Protein AF-A0A1A8S585-F1 (afdb_monomer)

Solvent-accessible surface area (backbone atoms only — not comparable to full-atom values): 3278 Å² total; per-residue (Å²): 126,72,71,57,58,56,52,52,54,53,51,53,54,50,53,50,54,53,51,51,51,56,62,68,63,60,65,54,56,63,52,50,56,58,66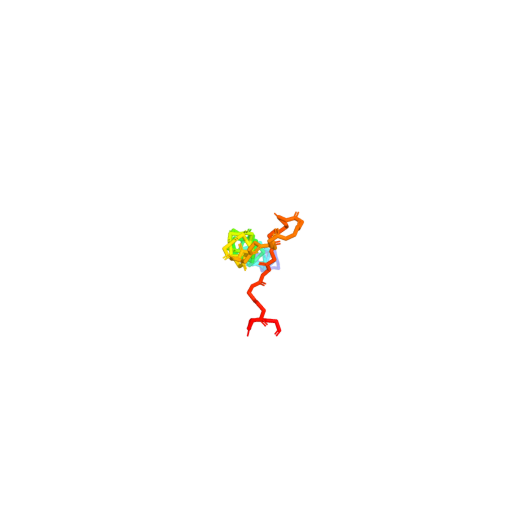,45,45,71,37,65,40,91,86,79,64,47,70,37,57,48,76,87,81,101

Radius of gyration: 21.58 Å; Cα contacts (8 Å, |Δi|>4): 22; chains: 1; bounding box: 29×21×67 Å

Mean predicted aligned error: 13.24 Å

Sequence (54 aa):
MARGQQKIQSQQKNAKKAAEKKKGQGADQKTAAKAALVHTCPVCRTQMPDPKTF

pLDDT: mean 71.86, std 9.88, range [52.19, 91.38]

Secondary structure (DSSP, 8-state):
-HHHHHHHHHHHHHHHHHHHHHHHHHHHHHHHHHHT--EE-TTT--EE--TT--

Foldseek 3Di:
DVVVVVVVVVVVVVVVVVVVCVVPPPPPPVVVVVVQQPDADPPPRDRDGDPVVD

Structure (mmCIF, N/CA/C/O backbone):
data_AF-A0A1A8S585-F1
#
_entry.id   AF-A0A1A8S585-F1
#
loop_
_atom_site.group_PDB
_atom_site.id
_atom_site.type_symbol
_atom_site.label_atom_id
_atom_site.label_alt_id
_atom_site.label_comp_id
_atom_site.label_asym_id
_atom_site.label_entity_id
_atom_site.label_seq_id
_atom_site.pdbx_PDB_ins_code
_atom_site.Cartn_x
_atom_site.Cartn_y
_atom_site.Cartn_z
_atom_site.occupancy
_atom_site.B_iso_or_equiv
_atom_site.auth_seq_id
_atom_site.auth_comp_id
_atom_site.auth_asym_id
_atom_site.auth_atom_id
_atom_site.pdbx_PDB_model_num
ATOM 1 N N . MET A 1 1 ? -16.923 6.978 42.216 1.00 57.44 1 MET A N 1
ATOM 2 C CA . MET A 1 1 ? -16.734 7.372 40.797 1.00 57.44 1 MET A CA 1
ATOM 3 C C . MET A 1 1 ? -15.346 7.013 40.212 1.00 57.44 1 MET A C 1
ATOM 5 O O . MET A 1 1 ? -14.943 7.604 39.225 1.00 57.44 1 MET A O 1
ATOM 9 N N . ALA A 1 2 ? -14.633 5.982 40.702 1.00 61.75 2 ALA A N 1
ATOM 10 C CA . ALA A 1 2 ? -13.313 5.586 40.162 1.00 61.75 2 ALA A CA 1
ATOM 11 C C . ALA A 1 2 ? -13.371 4.668 38.915 1.00 61.75 2 ALA A C 1
ATOM 13 O O . ALA A 1 2 ? -12.448 4.627 38.104 1.00 61.75 2 ALA A O 1
ATOM 14 N N . ARG A 1 3 ? -14.486 3.946 38.728 1.00 65.31 3 ARG A N 1
ATOM 15 C CA . ARG A 1 3 ? -14.661 2.970 37.634 1.00 65.31 3 ARG A CA 1
ATOM 16 C C . ARG A 1 3 ? -14.901 3.628 36.266 1.00 65.31 3 ARG A C 1
ATOM 18 O O . ARG A 1 3 ? -14.545 3.062 35.237 1.00 65.31 3 ARG A O 1
ATOM 25 N N . GLY A 1 4 ? -15.469 4.839 36.258 1.00 72.38 4 GLY A N 1
ATOM 26 C CA . GLY A 1 4 ? -15.713 5.621 35.040 1.00 72.38 4 GLY A CA 1
ATOM 27 C C . GLY A 1 4 ? -14.422 6.147 34.410 1.00 72.38 4 GLY A C 1
ATOM 28 O O . GLY A 1 4 ? -14.219 5.990 33.209 1.00 72.38 4 GLY A O 1
ATOM 29 N N . GLN A 1 5 ? -13.502 6.669 35.230 1.00 76.69 5 GLN A N 1
ATOM 30 C CA . GLN A 1 5 ? -12.208 7.188 34.772 1.00 76.69 5 GLN A CA 1
ATOM 31 C C . GLN A 1 5 ? -11.370 6.111 34.064 1.00 76.69 5 GLN A C 1
ATOM 33 O O . GLN A 1 5 ? -10.799 6.357 33.001 1.00 76.69 5 GLN A O 1
ATOM 38 N N . GLN A 1 6 ? -11.340 4.894 34.623 1.00 75.19 6 GLN A N 1
ATOM 39 C CA . GLN A 1 6 ? -10.621 3.770 34.018 1.00 75.19 6 GLN A CA 1
ATOM 40 C C . GLN A 1 6 ? -11.223 3.351 32.671 1.00 75.19 6 GLN A C 1
ATOM 42 O O . GLN A 1 6 ? -10.480 3.041 31.739 1.00 75.19 6 GLN A O 1
ATOM 47 N N . LYS A 1 7 ? -12.556 3.401 32.535 1.00 78.75 7 LYS A N 1
ATOM 48 C CA . LYS A 1 7 ? -13.249 3.108 31.271 1.00 78.75 7 LYS A CA 1
ATOM 49 C C . LYS A 1 7 ? -12.941 4.151 30.191 1.00 78.75 7 LYS A C 1
ATOM 51 O O . LYS A 1 7 ? -12.738 3.794 29.036 1.00 78.75 7 LYS A O 1
ATOM 56 N N . ILE A 1 8 ? -12.861 5.429 30.557 1.00 80.38 8 ILE A N 1
ATOM 57 C CA . ILE A 1 8 ? -12.544 6.509 29.609 1.00 80.38 8 ILE A CA 1
ATOM 58 C C . ILE A 1 8 ? -11.088 6.400 29.139 1.00 80.38 8 ILE A C 1
ATOM 60 O O . ILE A 1 8 ? -10.820 6.482 27.939 1.00 80.38 8 ILE A O 1
ATOM 64 N N . GLN A 1 9 ? -10.147 6.124 30.050 1.00 81.81 9 GLN A N 1
ATOM 65 C CA . GLN A 1 9 ? -8.752 5.893 29.667 1.00 81.81 9 GLN A CA 1
ATOM 66 C C . GLN A 1 9 ? -8.586 4.674 28.753 1.00 81.81 9 GLN A C 1
ATOM 68 O O . GLN A 1 9 ? -7.808 4.731 27.798 1.00 81.81 9 GLN A O 1
ATOM 73 N N . SER A 1 10 ? -9.297 3.572 29.014 1.00 79.31 10 SER A N 1
ATOM 74 C CA . SER A 1 10 ? -9.190 2.374 28.176 1.00 79.31 10 SER A CA 1
ATOM 75 C C . SER A 1 10 ? -9.771 2.601 26.777 1.00 79.31 10 SER A C 1
ATOM 77 O O . SER A 1 10 ? -9.137 2.218 25.792 1.00 79.31 10 SER A O 1
ATOM 79 N N . GLN A 1 11 ? -10.901 3.307 26.662 1.00 79.12 11 GLN A N 1
ATOM 80 C CA . GLN A 1 11 ? -11.490 3.681 25.371 1.00 79.12 11 GLN A CA 1
ATOM 81 C C . GLN A 1 11 ? -10.572 4.606 24.562 1.00 79.12 11 GLN A C 1
ATOM 83 O O . GLN A 1 11 ? -10.346 4.352 23.378 1.00 79.12 11 GLN A O 1
ATOM 88 N N . GLN A 1 12 ? -9.965 5.617 25.194 1.00 81.19 12 GLN A N 1
ATOM 89 C CA . GLN A 1 12 ? -9.016 6.513 24.522 1.00 81.19 12 GLN A CA 1
ATOM 90 C C . GLN A 1 12 ? -7.759 5.776 24.039 1.00 81.19 12 GLN A C 1
ATOM 92 O O . GLN A 1 12 ? -7.299 6.016 22.921 1.00 81.19 12 GLN A O 1
ATOM 97 N N . LYS A 1 13 ? -7.213 4.849 24.837 1.00 83.56 13 LYS A N 1
ATOM 98 C CA . LYS A 1 13 ? -6.057 4.031 24.429 1.00 83.56 13 LYS A CA 1
ATOM 99 C C . LYS A 1 13 ? -6.388 3.132 23.236 1.00 83.56 13 LYS A C 1
ATOM 101 O O . LYS A 1 13 ? -5.566 3.005 22.331 1.00 83.56 13 LYS A O 1
ATOM 106 N N . ASN A 1 14 ? -7.582 2.543 23.202 1.00 77.69 14 ASN A N 1
ATOM 107 C CA . ASN A 1 14 ? -7.989 1.680 22.093 1.00 77.69 14 ASN A CA 1
ATOM 108 C C . ASN A 1 14 ? -8.274 2.475 20.810 1.00 77.69 14 ASN A C 1
ATOM 110 O O . ASN A 1 14 ? -7.861 2.061 19.729 1.00 77.69 14 ASN A O 1
ATOM 114 N N . ALA A 1 15 ? -8.911 3.644 20.931 1.00 76.56 15 ALA A N 1
ATOM 115 C CA . ALA A 1 15 ? -9.151 4.542 19.803 1.00 76.56 15 ALA A CA 1
ATOM 116 C C . ALA A 1 15 ? -7.835 5.034 19.175 1.00 76.56 15 ALA A C 1
ATOM 118 O O . ALA A 1 15 ? -7.700 5.020 17.952 1.00 76.56 15 ALA A O 1
ATOM 119 N N . LYS A 1 16 ? -6.838 5.386 20.002 1.00 77.62 16 LYS A N 1
ATOM 120 C CA . LYS A 1 16 ? -5.495 5.766 19.534 1.00 77.62 16 LYS A CA 1
ATOM 121 C C . LYS A 1 16 ? -4.812 4.622 18.781 1.00 77.62 16 LYS A C 1
ATOM 123 O O . LYS A 1 16 ? -4.426 4.813 17.633 1.00 77.62 16 LYS A O 1
ATOM 128 N N . LYS A 1 17 ? -4.799 3.408 19.344 1.00 75.56 17 LYS A N 1
ATOM 129 C CA . LYS A 1 17 ? -4.235 2.219 18.675 1.00 75.56 17 LYS A CA 1
ATOM 130 C C . LYS A 1 17 ? -4.922 1.894 17.344 1.00 75.56 17 LYS A C 1
ATOM 132 O O . LYS A 1 17 ? -4.258 1.511 16.384 1.00 75.56 17 LYS A O 1
ATOM 137 N N . ALA A 1 18 ? -6.245 2.034 17.267 1.00 66.44 18 ALA A N 1
ATOM 138 C CA . ALA A 1 18 ? -6.989 1.809 16.029 1.00 66.44 18 ALA A CA 1
ATOM 139 C C . ALA A 1 18 ? -6.676 2.878 14.968 1.00 66.44 18 ALA A C 1
ATOM 141 O O . ALA A 1 18 ? -6.550 2.549 13.789 1.00 66.44 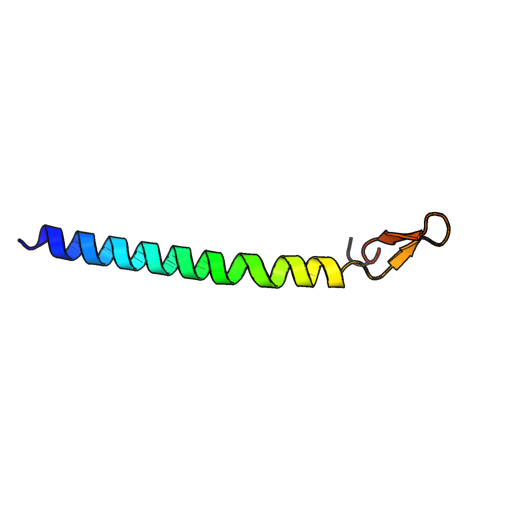18 ALA A O 1
ATOM 142 N N . ALA A 1 19 ? -6.516 4.140 15.375 1.00 64.56 19 ALA A N 1
ATOM 143 C CA . ALA A 1 19 ? -6.122 5.226 14.481 1.00 64.56 19 ALA A CA 1
ATOM 144 C C . ALA A 1 19 ? -4.680 5.063 13.967 1.00 64.56 19 ALA A C 1
ATOM 146 O O . ALA A 1 19 ? -4.433 5.277 12.782 1.00 64.56 19 ALA A O 1
ATOM 147 N N . GLU A 1 20 ? -3.750 4.622 14.818 1.00 64.12 20 GLU A N 1
ATOM 148 C CA . GLU A 1 20 ? -2.360 4.334 14.433 1.00 64.12 20 GLU A CA 1
ATOM 149 C C . GLU A 1 20 ? -2.269 3.158 13.455 1.00 64.12 20 GLU A C 1
ATOM 151 O O . GLU A 1 20 ? -1.619 3.272 12.417 1.00 64.12 20 GLU A O 1
ATOM 156 N N . LYS A 1 21 ?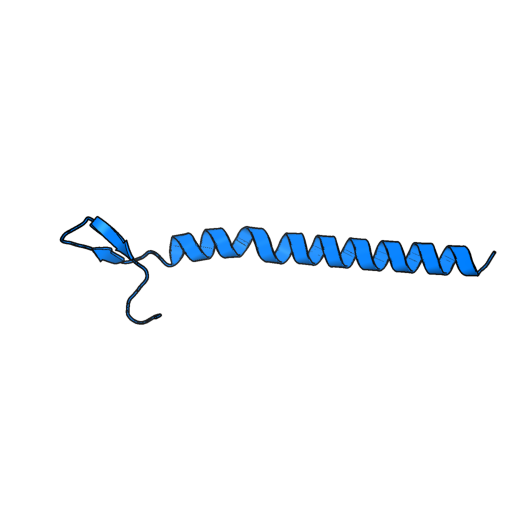 -3.004 2.064 13.702 1.00 61.50 21 LYS A N 1
ATOM 157 C CA . LYS A 1 21 ? -3.078 0.935 12.758 1.00 61.50 21 LYS A CA 1
ATOM 158 C C . LYS A 1 21 ? -3.659 1.344 11.403 1.00 61.50 21 LYS A C 1
ATOM 160 O O . LYS A 1 21 ? -3.129 0.944 10.370 1.00 61.50 21 LYS A O 1
ATOM 165 N N . LYS A 1 22 ? -4.707 2.176 11.391 1.00 60.31 22 LYS A N 1
ATOM 166 C CA . LYS A 1 22 ? -5.310 2.680 10.144 1.00 60.31 22 LYS A CA 1
ATOM 167 C C . LYS A 1 22 ? -4.377 3.616 9.373 1.00 60.31 22 LYS A C 1
ATOM 169 O O . LYS A 1 22 ? -4.365 3.562 8.148 1.00 60.31 22 LYS A O 1
ATOM 174 N N . LYS A 1 23 ? -3.581 4.439 10.067 1.00 57.84 23 LYS A N 1
ATOM 175 C CA . LYS A 1 23 ? -2.578 5.306 9.428 1.00 57.84 23 LYS A CA 1
ATOM 176 C C . LYS A 1 23 ? -1.387 4.519 8.869 1.00 57.84 23 LYS A C 1
ATOM 178 O O . LYS A 1 23 ? -0.914 4.868 7.796 1.00 57.84 23 LYS A O 1
ATOM 183 N N . GLY A 1 24 ? -0.952 3.449 9.537 1.00 56.78 24 GLY A N 1
ATOM 184 C CA . GLY A 1 24 ? 0.194 2.640 9.100 1.00 56.78 24 GLY A CA 1
ATOM 185 C C . GLY A 1 24 ? -0.097 1.619 7.991 1.00 56.78 24 GLY A C 1
ATOM 186 O O . GLY A 1 24 ? 0.798 1.286 7.226 1.00 56.78 24 GLY A O 1
ATOM 187 N N . GLN A 1 25 ? -1.329 1.112 7.869 1.00 55.78 25 GLN A N 1
ATOM 188 C CA . GLN A 1 25 ? -1.630 0.003 6.943 1.00 55.78 25 GLN A CA 1
ATOM 189 C C . GLN A 1 25 ? -2.159 0.432 5.563 1.00 55.78 25 GLN A C 1
ATOM 191 O O . GLN A 1 25 ? -2.165 -0.379 4.642 1.00 55.78 25 GLN A O 1
ATOM 196 N N . GLY A 1 26 ? -2.622 1.676 5.397 1.00 52.19 26 GLY A N 1
ATOM 197 C CA . GLY A 1 26 ? -3.376 2.078 4.198 1.00 52.19 26 GLY A CA 1
ATOM 198 C C . GLY A 1 26 ? -2.604 2.856 3.128 1.00 52.19 26 GLY A C 1
ATOM 199 O O . GLY A 1 26 ? -2.937 2.738 1.948 1.00 52.19 26 GLY A O 1
ATOM 200 N N . ALA A 1 27 ? -1.615 3.664 3.519 1.00 58.16 27 ALA A N 1
ATOM 201 C CA . ALA A 1 27 ? -0.957 4.607 2.607 1.00 58.16 27 ALA A CA 1
ATOM 202 C C . ALA A 1 27 ? 0.230 3.986 1.850 1.00 58.16 27 ALA A C 1
ATOM 204 O O . ALA A 1 27 ? 0.396 4.221 0.653 1.00 58.16 27 ALA A O 1
ATOM 205 N N . ASP A 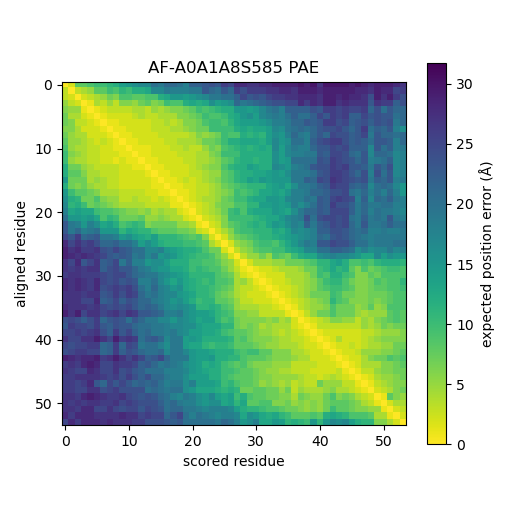1 28 ? 1.006 3.139 2.525 1.00 60.19 28 ASP A N 1
ATOM 206 C CA . ASP A 1 28 ? 2.230 2.567 1.961 1.00 60.19 28 ASP A CA 1
ATOM 207 C C . ASP A 1 28 ? 1.954 1.387 1.023 1.00 60.19 28 ASP A C 1
ATOM 209 O O . ASP A 1 28 ? 2.475 1.332 -0.085 1.00 60.19 28 ASP A O 1
ATOM 213 N N . GLN A 1 29 ? 1.038 0.489 1.399 1.00 62.28 29 GLN A N 1
ATOM 214 C CA . GLN A 1 29 ? 0.813 -0.766 0.670 1.00 62.28 29 GLN A CA 1
ATOM 215 C C . GLN A 1 29 ? 0.302 -0.564 -0.761 1.00 62.28 29 GLN A C 1
ATOM 217 O O . GLN A 1 29 ? 0.713 -1.267 -1.678 1.00 62.28 29 GLN A O 1
ATOM 222 N N . LYS A 1 30 ? -0.574 0.422 -0.987 1.00 65.69 30 LYS A N 1
ATOM 223 C CA . LYS A 1 30 ? -1.082 0.720 -2.337 1.00 65.69 30 LYS A CA 1
ATOM 224 C C . LYS A 1 30 ? -0.011 1.333 -3.234 1.00 65.69 30 LYS A C 1
ATOM 226 O O . LYS A 1 30 ? -0.026 1.110 -4.441 1.00 65.69 30 LYS A O 1
ATOM 231 N N . THR A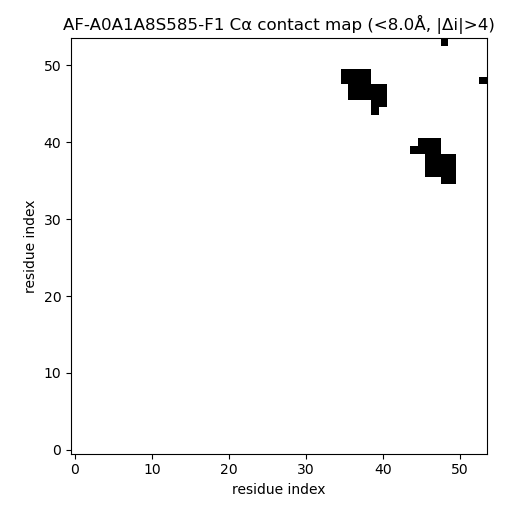 1 31 ? 0.887 2.120 -2.652 1.00 65.88 31 THR A N 1
ATOM 232 C CA . THR A 1 31 ? 1.969 2.794 -3.376 1.00 65.88 31 THR A CA 1
ATOM 233 C C . THR A 1 31 ? 3.087 1.801 -3.685 1.00 65.88 31 THR A C 1
ATOM 235 O O . THR A 1 31 ? 3.522 1.711 -4.829 1.00 65.88 31 THR A O 1
ATOM 238 N N . ALA A 1 32 ? 3.445 0.962 -2.710 1.00 67.88 32 ALA A N 1
ATOM 239 C CA . ALA A 1 32 ? 4.367 -0.156 -2.872 1.00 67.88 32 ALA A CA 1
ATOM 240 C C . ALA A 1 32 ? 3.864 -1.179 -3.905 1.00 67.88 32 ALA A C 1
ATOM 242 O O . ALA A 1 32 ? 4.628 -1.596 -4.767 1.00 67.88 32 ALA A O 1
ATOM 243 N N . ALA A 1 33 ? 2.569 -1.519 -3.898 1.00 69.06 33 ALA A N 1
ATOM 244 C CA . ALA A 1 33 ? 1.986 -2.434 -4.884 1.00 69.06 33 ALA A CA 1
ATOM 245 C C . ALA A 1 33 ? 2.059 -1.891 -6.321 1.00 69.06 33 ALA A C 1
ATOM 247 O O . ALA A 1 33 ? 2.271 -2.658 -7.253 1.00 69.06 33 ALA A O 1
ATOM 248 N N . LYS A 1 34 ? 1.915 -0.572 -6.512 1.00 70.62 34 LYS A N 1
ATOM 249 C CA . LYS A 1 34 ? 2.114 0.059 -7.827 1.00 70.62 34 LYS A CA 1
ATOM 250 C C . LYS A 1 34 ? 3.584 0.070 -8.239 1.00 70.62 34 LYS A C 1
ATOM 252 O O . LYS A 1 34 ? 3.874 -0.157 -9.404 1.00 70.62 34 LYS A O 1
ATOM 257 N N . ALA A 1 35 ? 4.494 0.306 -7.295 1.00 71.38 35 ALA A N 1
ATOM 258 C CA . ALA A 1 35 ? 5.933 0.257 -7.545 1.00 71.38 35 ALA A CA 1
ATOM 259 C C . ALA A 1 35 ? 6.438 -1.165 -7.852 1.00 71.38 35 ALA A C 1
ATOM 261 O O . ALA A 1 35 ? 7.409 -1.320 -8.583 1.00 71.38 35 ALA A O 1
ATOM 262 N N . ALA A 1 36 ? 5.770 -2.198 -7.330 1.00 70.81 36 ALA A N 1
ATOM 263 C CA . ALA A 1 36 ? 6.121 -3.598 -7.564 1.00 70.81 36 ALA A CA 1
ATOM 264 C C . ALA A 1 36 ? 5.820 -4.083 -8.994 1.00 70.81 36 ALA A C 1
ATOM 266 O O . ALA A 1 36 ? 6.368 -5.098 -9.414 1.00 70.81 36 ALA A O 1
ATOM 267 N N . LEU A 1 37 ? 4.973 -3.380 -9.753 1.00 75.50 37 LEU A N 1
ATOM 268 C CA . LEU A 1 37 ? 4.618 -3.715 -11.136 1.00 75.50 37 LEU A CA 1
ATOM 269 C C . LEU A 1 37 ? 5.656 -3.163 -12.129 1.00 75.50 37 LEU A C 1
ATOM 271 O O . LEU A 1 37 ? 5.385 -2.235 -12.886 1.00 75.50 37 LEU A O 1
ATOM 275 N N . VAL A 1 38 ? 6.867 -3.720 -12.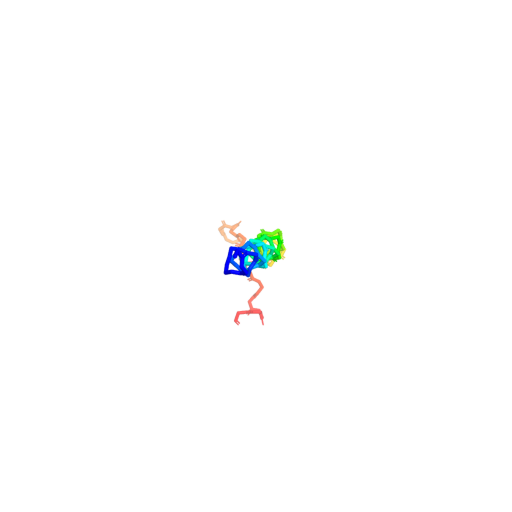100 1.00 80.50 38 VAL A N 1
ATOM 276 C CA . VAL A 1 38 ? 8.019 -3.208 -12.868 1.00 80.50 38 VAL A CA 1
ATOM 277 C C . VAL A 1 38 ? 8.129 -3.808 -14.273 1.00 80.50 38 VAL A C 1
ATOM 279 O O . VAL A 1 38 ? 8.708 -3.189 -15.165 1.00 80.50 38 VAL A O 1
ATOM 282 N N . HIS A 1 39 ? 7.581 -5.005 -14.499 1.00 81.81 39 HIS A N 1
ATOM 283 C CA . HIS A 1 39 ? 7.731 -5.725 -15.762 1.00 81.81 39 HIS A CA 1
ATOM 284 C C . HIS A 1 39 ? 6.490 -5.550 -16.643 1.00 81.81 39 HIS A C 1
ATOM 286 O O . HIS A 1 39 ? 5.370 -5.797 -16.217 1.00 81.81 39 HIS A O 1
ATOM 292 N N . THR A 1 40 ? 6.669 -5.209 -17.921 1.00 82.00 40 THR A N 1
ATOM 293 C CA . THR A 1 40 ? 5.572 -5.208 -18.908 1.00 82.00 40 THR A CA 1
ATOM 294 C C . THR A 1 40 ? 5.681 -6.422 -19.829 1.00 82.00 40 THR A C 1
ATOM 296 O O . THR A 1 40 ? 6.749 -6.676 -20.378 1.00 82.00 40 THR A O 1
ATOM 299 N N . CYS A 1 41 ? 4.609 -7.199 -19.994 1.00 84.31 41 CYS A N 1
ATOM 300 C CA . CYS A 1 41 ? 4.596 -8.331 -20.922 1.00 84.31 41 CYS A CA 1
ATOM 301 C C . CYS A 1 41 ? 4.719 -7.837 -22.380 1.00 84.31 41 CYS A C 1
ATOM 303 O O . CYS A 1 41 ? 3.898 -7.020 -22.799 1.00 84.31 41 CYS A O 1
ATOM 305 N N . PRO A 1 42 ? 5.666 -8.339 -23.196 1.00 84.25 42 PRO A N 1
ATOM 306 C CA . PRO A 1 42 ? 5.827 -7.887 -24.582 1.00 84.25 42 PRO A CA 1
ATOM 307 C C . PRO A 1 42 ? 4.660 -8.294 -25.497 1.00 84.25 42 PRO A C 1
ATOM 309 O O . PRO A 1 42 ? 4.434 -7.656 -26.520 1.00 84.25 42 PRO A O 1
ATOM 312 N N . VAL A 1 43 ? 3.905 -9.334 -25.124 1.00 90.12 43 VAL A N 1
ATOM 313 C CA . VAL A 1 43 ? 2.811 -9.889 -25.938 1.00 90.12 43 VAL A CA 1
ATOM 314 C C . VAL A 1 43 ? 1.482 -9.196 -25.640 1.00 90.12 43 VAL A C 1
ATOM 316 O O . VAL A 1 43 ? 0.827 -8.693 -26.547 1.00 90.12 43 VAL A O 1
ATOM 319 N N . CYS A 1 44 ? 1.081 -9.137 -24.367 1.00 91.38 44 CYS A N 1
ATOM 320 C CA . CYS A 1 44 ? -0.224 -8.601 -23.958 1.00 91.38 44 CYS A CA 1
ATOM 321 C C . CYS A 1 44 ? -0.158 -7.237 -23.252 1.00 91.38 44 CYS A C 1
ATOM 323 O O . CYS A 1 44 ? -1.198 -6.706 -22.871 1.00 91.38 44 CYS A O 1
ATOM 325 N N . ARG A 1 45 ? 1.039 -6.651 -23.086 1.00 82.81 45 ARG A N 1
ATOM 326 C CA . ARG A 1 45 ? 1.281 -5.344 -22.433 1.00 82.81 45 ARG A CA 1
ATOM 327 C C . ARG A 1 45 ? 0.748 -5.225 -21.003 1.00 82.81 45 ARG A C 1
ATOM 329 O O . ARG A 1 45 ? 0.603 -4.121 -20.483 1.00 82.81 45 ARG A O 1
ATOM 336 N N . THR A 1 46 ? 0.472 -6.345 -20.345 1.00 84.44 46 THR A N 1
ATOM 337 C CA . THR A 1 46 ? 0.084 -6.356 -18.937 1.00 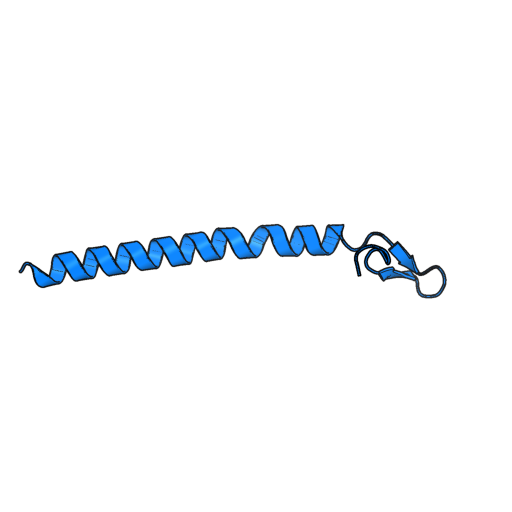84.44 46 THR A CA 1
ATOM 338 C C . THR A 1 46 ? 1.291 -6.038 -18.062 1.00 84.44 46 THR A C 1
ATOM 340 O O . THR A 1 46 ? 2.403 -6.503 -18.324 1.00 84.44 46 THR A O 1
ATOM 343 N N . GLN A 1 47 ? 1.072 -5.233 -17.023 1.00 81.62 47 GLN A N 1
ATOM 344 C CA . GLN A 1 47 ? 2.079 -4.989 -15.999 1.00 81.62 47 GLN A CA 1
ATOM 345 C C . GLN A 1 47 ? 2.054 -6.162 -15.019 1.00 81.62 47 GLN A C 1
ATOM 347 O O . GLN A 1 47 ? 1.014 -6.478 -14.441 1.00 81.62 47 GLN A O 1
ATOM 352 N N . MET A 1 48 ? 3.190 -6.825 -14.879 1.00 79.25 48 MET A N 1
ATOM 353 C CA . MET A 1 48 ? 3.416 -7.946 -13.984 1.00 79.25 48 MET A CA 1
ATOM 354 C C . MET A 1 48 ? 4.482 -7.552 -12.966 1.00 79.25 48 MET A C 1
ATOM 356 O O . MET A 1 48 ? 5.364 -6.734 -13.259 1.00 79.25 48 MET A O 1
ATOM 360 N N . PRO A 1 49 ? 4.405 -8.109 -11.756 1.00 78.69 49 PRO A N 1
ATOM 361 C CA . PRO A 1 49 ? 5.459 -7.911 -10.793 1.00 78.69 49 PRO A CA 1
ATOM 362 C C . PRO A 1 49 ? 6.742 -8.627 -11.217 1.00 78.69 49 PRO A C 1
ATOM 364 O O . PRO A 1 49 ? 6.714 -9.544 -12.040 1.00 78.69 49 PRO A O 1
ATOM 367 N N . ASP A 1 50 ? 7.873 -8.173 -10.679 1.00 74.31 50 ASP A N 1
ATOM 368 C CA . ASP A 1 50 ? 9.179 -8.716 -11.037 1.00 74.31 50 ASP A CA 1
ATOM 369 C C . ASP A 1 50 ? 9.249 -10.234 -10.746 1.00 74.31 50 ASP A C 1
ATOM 371 O O . ASP A 1 50 ? 9.051 -10.638 -9.594 1.00 74.31 50 ASP A O 1
ATOM 375 N N . PRO A 1 51 ? 9.554 -11.080 -11.751 1.00 68.56 51 PRO A N 1
ATOM 376 C CA . PRO A 1 51 ? 9.566 -12.536 -11.599 1.00 68.56 51 PRO A CA 1
ATOM 377 C C . PRO A 1 51 ? 10.565 -13.070 -10.566 1.00 68.56 51 PRO A C 1
ATOM 379 O O . PRO A 1 51 ? 10.458 -14.225 -10.177 1.00 68.56 51 PRO A O 1
ATOM 382 N N . LYS A 1 52 ? 11.554 -12.273 -10.142 1.00 62.81 52 LYS A N 1
ATOM 383 C CA . LYS A 1 52 ? 12.553 -12.655 -9.132 1.00 62.81 52 LYS A CA 1
ATOM 384 C C . LYS A 1 52 ? 12.064 -12.395 -7.703 1.00 62.81 52 LYS A C 1
ATOM 386 O O . LYS A 1 52 ? 12.681 -12.869 -6.753 1.00 62.8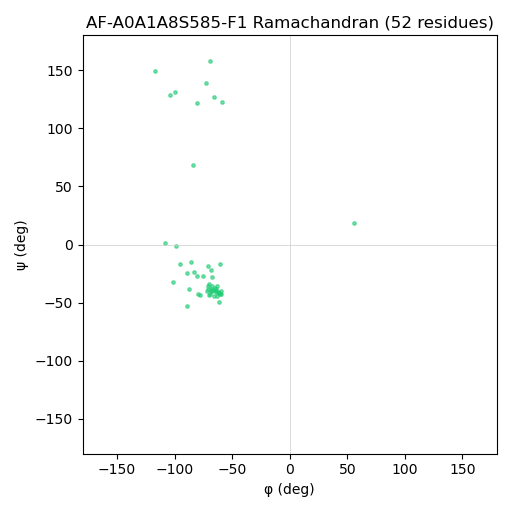1 52 LYS A O 1
ATOM 391 N N . THR A 1 53 ? 10.994 -11.614 -7.550 1.00 59.78 53 THR A N 1
ATOM 392 C CA . THR A 1 53 ? 10.366 -11.284 -6.259 1.00 59.78 53 THR A CA 1
ATOM 393 C C . THR A 1 53 ? 9.136 -12.138 -5.936 1.00 59.78 53 THR A C 1
ATOM 395 O O . THR A 1 53 ? 8.563 -11.974 -4.859 1.00 59.78 53 THR A O 1
ATOM 398 N N . PHE A 1 54 ? 8.756 -13.041 -6.848 1.00 56.78 54 PHE A N 1
ATOM 399 C CA . PHE A 1 54 ? 7.700 -14.044 -6.689 1.00 56.78 54 PHE A CA 1
ATOM 400 C C . PHE A 1 54 ? 8.284 -15.437 -6.455 1.00 56.78 54 PHE A C 1
ATOM 402 O O . PHE A 1 54 ? 9.363 -15.725 -7.017 1.00 56.78 54 PHE A O 1
#

InterPro domains:
  IPR007513 Small EDRK-rich factor-like, N-terminal [PF04419] (1-37)
  IPR026939 ZNF706/At2g23090 superfamily [G3DSA:4.10.1050.10] (1-54)
  IPR045230 Zinc finger protein MBS1/2-like [PTHR21213] (1-54)

Organism: NCBI:txid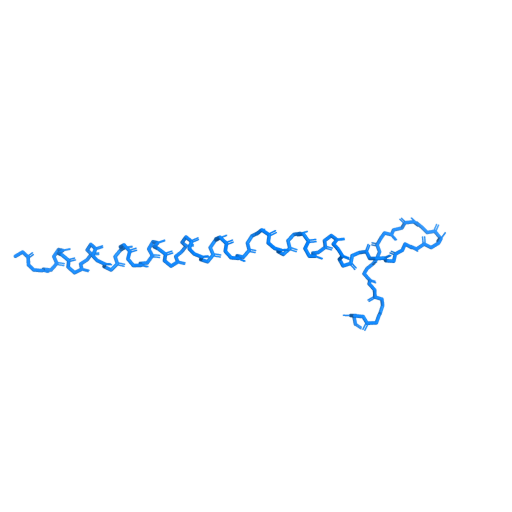451742